Protein AF-A0A7S7MQL4-F1 (afdb_monomer)

Sequence (119 aa):
MITKLHKVVTVTSASINPPYIQEAVGTVIHLTAVVNGGTYVVDAYEGMEEGDLLTVFYKSSIDEWKAFYVVSASDVGRPIIFMLPAEAFVLGAASARYMITSPSGNVVQSPVAEYEVIR

Nearest PDB structures (foldseek):
  6go1-assembly2_B  TM=6.105E-01  e=5.737E-03  Bacillus anthracis
  4hd5-assembly1_A  TM=5.637E-01  e=1.113E-02  Bacillus cereus ATCC 14579
  4v33-assembly2_B  TM=5.419E-01  e=2.158E-02  Bacillus anthracis
  2xwx-assembly1_B  TM=5.432E-01  e=1.829E-02  Vibrio cholerae
  7tw1-assembly1_E  TM=5.301E-01  e=3.053E-01  Homo sapiens

Solvent-accessible surface area (backbone atoms only — not comparable to full-atom values): 6820 Å² total; per-residue (Å²): 136,83,82,80,75,79,70,80,73,78,68,76,72,72,88,49,68,44,36,49,54,73,67,35,64,84,49,34,34,40,51,81,66,26,73,88,17,44,42,40,37,38,69,53,47,88,86,59,48,63,53,24,32,39,40,41,40,39,35,33,78,88,52,70,51,73,51,76,49,70,38,44,75,90,42,54,84,39,63,49,77,45,81,44,59,39,84,65,71,44,76,41,56,31,38,30,32,39,32,41,33,38,81,89,66,54,72,49,71,40,48,74,32,64,34,40,29,42,118

Secondary structure (DSSP, 8-state):
---------------PPPPEETT-BTTEEEGGG-BTBEEEEE---TT--TT-EEEEEEE-SS-EEEEEEEPPTTTTTS-EEEEEPGGG--SEEEEEEEEEE-TT--EEEPPPEEEEEE-

Structure (mmCIF, N/CA/C/O backbone):
data_AF-A0A7S7MQL4-F1
#
_entry.id   AF-A0A7S7MQL4-F1
#
loop_
_atom_site.group_PDB
_atom_site.id
_atom_site.type_symbol
_atom_site.label_atom_id
_atom_site.label_alt_id
_atom_site.label_comp_id
_atom_site.label_asym_id
_atom_site.label_entity_id
_atom_site.label_seq_id
_atom_site.pdbx_PDB_ins_code
_atom_site.Cartn_x
_atom_site.Cartn_y
_atom_site.Cartn_z
_atom_site.occupancy
_atom_site.B_iso_or_equiv
_atom_site.auth_seq_id
_atom_site.auth_comp_id
_atom_site.auth_asym_id
_atom_site.auth_atom_id
_atom_site.pdbx_PDB_model_num
ATOM 1 N N . MET A 1 1 ? 7.569 1.245 48.666 1.00 40.66 1 MET A N 1
ATOM 2 C CA . MET A 1 1 ? 7.535 1.840 47.311 1.00 40.66 1 MET A CA 1
ATOM 3 C C . MET A 1 1 ? 7.015 0.769 46.369 1.00 40.66 1 MET A C 1
ATOM 5 O O . MET A 1 1 ? 7.570 -0.319 46.379 1.00 40.66 1 MET A O 1
ATOM 9 N N . ILE A 1 2 ? 5.907 1.012 45.669 1.00 40.97 2 ILE A N 1
ATOM 10 C CA . ILE A 1 2 ? 5.251 0.004 44.823 1.00 40.97 2 ILE A CA 1
ATOM 11 C C . ILE A 1 2 ? 5.621 0.329 43.376 1.00 40.97 2 ILE A C 1
ATOM 13 O O . ILE A 1 2 ? 5.168 1.333 42.832 1.00 40.97 2 ILE A O 1
ATOM 17 N N . THR A 1 3 ? 6.499 -0.469 42.775 1.00 36.72 3 THR A N 1
ATOM 18 C CA . THR A 1 3 ? 6.892 -0.305 41.374 1.00 36.72 3 THR A CA 1
ATOM 19 C C . THR A 1 3 ? 5.737 -0.770 40.498 1.00 36.72 3 THR A C 1
ATOM 21 O O . THR A 1 3 ? 5.444 -1.962 40.415 1.00 36.72 3 THR A O 1
ATOM 24 N N . LYS A 1 4 ? 5.053 0.179 39.857 1.00 45.44 4 LYS A N 1
ATOM 25 C CA . LYS A 1 4 ? 4.067 -0.098 38.814 1.00 45.44 4 LYS A CA 1
ATOM 26 C C . LYS A 1 4 ? 4.826 -0.695 37.626 1.00 45.44 4 LYS A C 1
ATOM 28 O O . LYS A 1 4 ? 5.481 0.031 36.884 1.00 45.44 4 LYS A O 1
ATOM 33 N N . LEU A 1 5 ? 4.796 -2.021 37.482 1.00 48.53 5 LEU A N 1
ATOM 34 C CA . LEU A 1 5 ? 5.220 -2.664 36.242 1.00 48.53 5 LEU A CA 1
ATOM 35 C C . LEU A 1 5 ? 4.288 -2.153 35.141 1.00 48.53 5 LEU A C 1
ATOM 37 O O . LEU A 1 5 ? 3.105 -2.496 35.116 1.00 48.53 5 LEU A O 1
ATOM 41 N N . HIS A 1 6 ? 4.814 -1.353 34.217 1.00 49.03 6 HIS A N 1
ATOM 42 C CA . HIS A 1 6 ? 4.217 -1.246 32.894 1.00 49.03 6 HIS A CA 1
ATOM 43 C C . HIS A 1 6 ? 4.437 -2.606 32.239 1.00 49.03 6 HIS A C 1
ATOM 45 O O . HIS A 1 6 ? 5.474 -2.862 31.632 1.00 49.03 6 HIS A O 1
ATOM 51 N N . LYS A 1 7 ? 3.497 -3.529 32.461 1.00 44.84 7 LYS A N 1
ATOM 52 C CA . LYS A 1 7 ? 3.398 -4.738 31.659 1.00 44.84 7 LYS A CA 1
ATOM 53 C C . LYS A 1 7 ? 3.284 -4.232 30.228 1.00 44.84 7 LYS A C 1
ATOM 55 O O . LYS A 1 7 ? 2.271 -3.632 29.878 1.00 44.84 7 LYS A O 1
ATOM 60 N N . VAL A 1 8 ? 4.337 -4.417 29.437 1.00 44.66 8 VAL A N 1
ATOM 61 C CA . VAL A 1 8 ? 4.202 -4.412 27.986 1.00 44.66 8 VAL A CA 1
ATOM 62 C C . VAL A 1 8 ? 3.233 -5.553 27.728 1.00 44.66 8 VAL A C 1
ATOM 64 O O . VAL A 1 8 ? 3.590 -6.727 27.810 1.00 44.66 8 VAL A O 1
ATOM 67 N N . VAL A 1 9 ? 1.951 -5.216 27.608 1.00 41.72 9 VAL A N 1
ATOM 68 C CA . VAL A 1 9 ? 0.955 -6.162 27.147 1.00 41.72 9 VAL A CA 1
ATOM 69 C C . VAL A 1 9 ? 1.329 -6.345 25.693 1.00 41.72 9 VAL A C 1
ATOM 71 O O . VAL A 1 9 ? 1.042 -5.492 24.861 1.00 41.72 9 VAL A O 1
ATOM 74 N N . THR A 1 10 ? 2.064 -7.415 25.403 1.00 42.41 10 THR A N 1
ATOM 75 C CA . THR A 1 10 ? 2.115 -7.972 24.060 1.00 42.41 10 THR A CA 1
ATOM 76 C C . THR A 1 10 ? 0.683 -8.385 23.767 1.00 42.41 10 THR A C 1
ATOM 78 O O . THR A 1 10 ? 0.252 -9.477 24.132 1.00 42.41 10 THR A O 1
ATOM 81 N N . VAL A 1 11 ? -0.104 -7.435 23.262 1.00 41.97 11 VAL A N 1
ATOM 82 C CA . VAL A 1 11 ? -1.438 -7.706 22.754 1.00 41.97 11 VAL A CA 1
ATOM 83 C C . VAL A 1 11 ? -1.184 -8.674 21.618 1.00 41.97 11 VAL A C 1
ATOM 85 O O . VAL A 1 11 ? -0.427 -8.360 20.699 1.00 41.97 11 VAL A O 1
ATOM 88 N N . THR A 1 12 ? -1.669 -9.901 21.776 1.00 41.78 12 THR A N 1
ATOM 89 C CA . THR A 1 12 ? -1.564 -10.951 20.774 1.00 41.78 12 THR A CA 1
ATOM 90 C C . THR A 1 12 ? -1.990 -10.343 19.448 1.00 41.78 12 THR A C 1
ATOM 92 O O . THR A 1 12 ? -3.139 -9.935 19.312 1.00 41.78 12 THR A O 1
ATOM 95 N N . SER A 1 13 ? -1.020 -10.188 18.546 1.00 46.91 13 SER A N 1
ATOM 96 C CA . SER A 1 13 ? -1.185 -9.676 17.192 1.00 46.91 13 SER A CA 1
ATOM 97 C C . SER A 1 13 ? -2.464 -10.254 16.600 1.00 46.91 13 SER A C 1
ATOM 99 O O . SER A 1 13 ? -2.532 -11.464 16.372 1.00 46.91 13 SER A O 1
ATOM 101 N N . ALA A 1 14 ? -3.484 -9.416 16.395 1.00 54.78 14 ALA A N 1
ATOM 102 C CA . ALA A 1 14 ? -4.532 -9.762 15.453 1.00 54.78 14 ALA A CA 1
ATOM 103 C C . ALA A 1 14 ? -3.801 -10.051 14.140 1.00 54.78 14 ALA A C 1
ATOM 105 O O . ALA A 1 14 ? -2.985 -9.244 13.693 1.00 54.78 14 ALA A O 1
ATOM 106 N N . SER A 1 15 ? -3.990 -11.261 13.621 1.00 68.75 15 SER A N 1
ATOM 107 C CA . SER A 1 15 ? -3.293 -11.812 12.462 1.00 68.75 15 SER A CA 1
ATOM 108 C C . SER A 1 15 ? -3.699 -11.050 11.200 1.00 68.75 15 SER A C 1
ATOM 110 O O . SER A 1 15 ? -4.465 -11.553 10.383 1.00 68.75 15 SER A O 1
ATOM 112 N N . ILE A 1 16 ? -3.229 -9.814 11.060 1.00 89.69 16 ILE A N 1
ATOM 113 C CA . ILE A 1 16 ? -3.500 -8.987 9.895 1.00 89.69 16 ILE A CA 1
ATOM 114 C C . ILE A 1 16 ? -2.630 -9.445 8.724 1.00 89.69 16 ILE A C 1
ATOM 116 O O . ILE A 1 16 ? -1.452 -9.778 8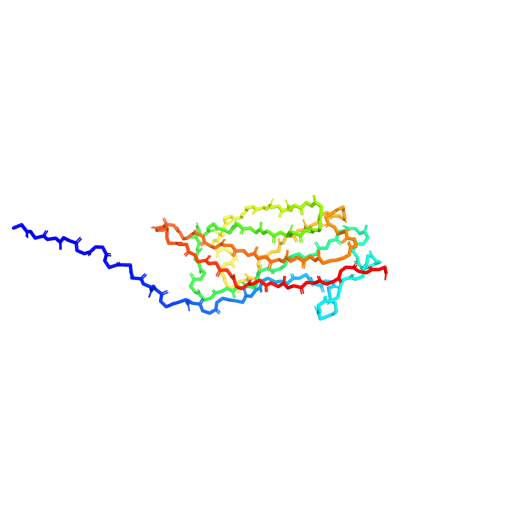.886 1.00 89.69 16 ILE A O 1
ATOM 120 N N . ASN A 1 17 ? -3.223 -9.475 7.536 1.00 94.50 17 ASN A N 1
ATOM 121 C CA . ASN A 1 17 ? -2.527 -9.874 6.319 1.00 94.50 17 ASN A CA 1
ATOM 122 C C . ASN A 1 17 ? -1.568 -8.763 5.864 1.00 94.50 17 ASN A C 1
ATOM 124 O O . ASN A 1 17 ? -1.833 -7.583 6.129 1.00 94.50 17 ASN A O 1
ATOM 128 N N . PRO A 1 18 ? -0.461 -9.099 5.175 1.00 97.06 18 PRO A N 1
ATOM 129 C CA . PRO A 1 18 ? 0.297 -8.089 4.456 1.00 97.06 18 PRO A CA 1
ATOM 130 C C . PRO A 1 18 ? -0.591 -7.421 3.391 1.00 97.06 18 PRO A C 1
ATOM 132 O O . PRO A 1 18 ? -1.573 -8.015 2.939 1.00 97.06 18 PRO A O 1
ATOM 135 N N . PRO A 1 19 ? -0.251 -6.197 2.971 1.00 98.31 19 PRO A N 1
ATOM 136 C CA . PRO A 1 19 ? -0.872 -5.599 1.796 1.00 98.31 19 PRO A CA 1
ATOM 137 C C . PRO A 1 19 ? -0.482 -6.375 0.534 1.00 98.31 19 PRO A C 1
ATOM 139 O O . PRO A 1 19 ? 0.466 -7.166 0.551 1.00 98.31 19 PRO A O 1
ATOM 142 N N . TYR A 1 20 ? -1.138 -6.078 -0.584 1.00 98.62 20 TYR A N 1
ATOM 143 C CA . TYR A 1 20 ? -0.680 -6.565 -1.879 1.00 98.62 20 TYR A CA 1
ATOM 144 C C . TYR A 1 20 ? -0.813 -5.537 -3.003 1.00 98.62 20 TYR A C 1
ATOM 146 O O . TYR A 1 20 ? -1.647 -4.637 -2.946 1.00 98.62 20 TYR A O 1
ATOM 154 N N . ILE A 1 21 ? 0.021 -5.682 -4.036 1.00 98.62 21 ILE A N 1
ATOM 155 C CA . ILE A 1 21 ? -0.126 -4.972 -5.311 1.00 98.62 21 ILE A CA 1
ATOM 156 C C . ILE A 1 21 ? -0.980 -5.833 -6.242 1.00 98.62 21 ILE A C 1
ATOM 158 O O . ILE A 1 21 ? -0.589 -6.954 -6.564 1.00 98.62 21 ILE A O 1
ATOM 162 N N . GLN A 1 22 ? -2.145 -5.336 -6.658 1.00 98.69 22 GLN A N 1
ATOM 163 C CA . GLN A 1 22 ? -3.124 -6.120 -7.425 1.00 98.69 22 GLN A CA 1
ATOM 164 C C . GLN A 1 22 ? -2.572 -6.622 -8.768 1.00 98.69 22 GLN A C 1
ATOM 166 O O . GLN A 1 22 ? -2.946 -7.696 -9.231 1.00 98.69 22 GLN A O 1
ATOM 171 N N . GLU A 1 23 ? -1.685 -5.849 -9.392 1.00 98.50 23 GLU A N 1
ATOM 172 C CA . GLU A 1 23 ? -1.064 -6.161 -10.681 1.00 98.50 23 GLU A CA 1
ATOM 173 C C . GLU A 1 23 ? 0.091 -7.173 -10.569 1.00 98.50 23 GLU A C 1
ATOM 175 O O . GLU A 1 23 ? 0.619 -7.616 -11.592 1.00 98.50 23 GLU A O 1
ATOM 180 N N . ALA A 1 24 ? 0.504 -7.547 -9.352 1.00 98.38 24 ALA A N 1
ATOM 181 C CA . ALA A 1 24 ? 1.567 -8.523 -9.148 1.00 98.38 24 ALA A CA 1
ATOM 182 C C . ALA A 1 24 ? 1.105 -9.948 -9.493 1.00 98.38 24 ALA A C 1
ATOM 184 O O . ALA A 1 24 ? 0.012 -10.386 -9.130 1.00 98.38 24 ALA A O 1
ATOM 185 N N . VAL A 1 25 ? 1.987 -10.722 -10.126 1.00 98.12 25 VAL A N 1
ATOM 186 C CA . VAL A 1 25 ? 1.819 -12.169 -10.304 1.00 98.12 25 VAL A CA 1
ATOM 187 C C . VAL A 1 25 ? 2.684 -12.867 -9.260 1.00 98.12 25 VAL A C 1
ATOM 189 O O . VAL A 1 25 ? 3.896 -13.016 -9.419 1.00 98.12 25 VAL A O 1
ATOM 192 N N . GLY A 1 26 ? 2.063 -13.256 -8.145 1.00 96.50 26 GLY A N 1
ATOM 193 C CA . GLY A 1 26 ? 2.792 -13.731 -6.970 1.00 96.50 26 GLY A CA 1
ATOM 194 C C . GLY A 1 26 ? 3.639 -12.605 -6.374 1.00 96.50 26 GLY A C 1
ATOM 195 O O . GLY A 1 26 ? 3.104 -11.585 -5.953 1.00 96.50 26 GLY A O 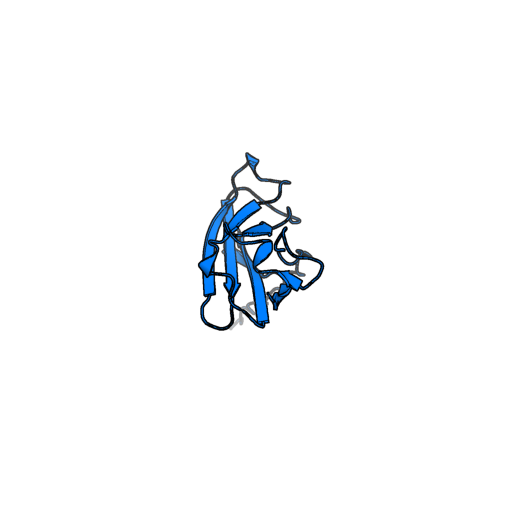1
ATOM 196 N N . THR A 1 27 ? 4.959 -12.780 -6.358 1.00 97.94 27 THR A N 1
ATOM 197 C CA . THR A 1 27 ? 5.918 -11.783 -5.850 1.00 97.94 27 THR A CA 1
ATOM 198 C C . THR A 1 27 ? 6.587 -10.983 -6.969 1.00 97.94 27 THR A C 1
ATOM 200 O O . THR A 1 27 ? 7.627 -10.374 -6.746 1.00 97.94 27 THR A O 1
ATOM 203 N N . VAL A 1 28 ? 6.057 -11.013 -8.194 1.00 98.62 28 VAL A N 1
ATOM 204 C CA . VAL A 1 28 ? 6.671 -10.348 -9.352 1.00 98.62 28 VAL A CA 1
ATOM 205 C C . VAL A 1 28 ? 5.756 -9.252 -9.876 1.00 98.62 28 VAL A C 1
ATOM 207 O O . VAL A 1 28 ? 4.579 -9.496 -10.140 1.00 98.62 28 VAL A O 1
ATOM 210 N N . ILE A 1 29 ? 6.311 -8.057 -10.072 1.00 98.62 29 ILE A N 1
ATOM 211 C CA . ILE A 1 29 ? 5.628 -6.924 -10.703 1.00 98.62 29 ILE A CA 1
ATOM 212 C C . ILE A 1 29 ? 6.320 -6.641 -12.035 1.00 98.62 29 ILE A C 1
ATOM 214 O O . ILE A 1 29 ? 7.491 -6.271 -12.069 1.00 98.62 29 ILE A O 1
ATOM 218 N N . HIS A 1 30 ? 5.594 -6.790 -13.141 1.00 98.50 30 HIS A N 1
ATOM 219 C CA . HIS A 1 30 ? 6.081 -6.350 -14.447 1.00 98.50 30 HIS A CA 1
ATOM 220 C C . HIS A 1 30 ? 5.783 -4.864 -14.642 1.00 98.50 30 HIS A C 1
ATOM 222 O O . HIS A 1 30 ? 4.636 -4.442 -14.486 1.00 98.50 30 HIS A O 1
ATOM 228 N N . LEU A 1 31 ? 6.774 -4.076 -15.066 1.00 98.06 31 LEU A N 1
ATOM 229 C CA . LEU A 1 31 ? 6.584 -2.650 -15.358 1.00 98.06 31 LEU A CA 1
ATOM 230 C C . LEU A 1 31 ? 5.510 -2.407 -16.428 1.00 98.06 31 LEU A C 1
ATOM 232 O O . LEU A 1 31 ? 4.813 -1.396 -16.385 1.00 98.06 31 LEU A O 1
ATOM 236 N N . THR A 1 32 ? 5.312 -3.351 -17.352 1.00 98.19 32 THR A N 1
ATOM 237 C CA . THR A 1 32 ? 4.237 -3.282 -18.353 1.00 98.19 32 THR A CA 1
ATOM 238 C C . THR A 1 32 ? 2.832 -3.392 -17.753 1.00 98.19 32 THR A C 1
ATOM 240 O O . THR A 1 32 ? 1.875 -2.968 -18.396 1.00 98.19 32 THR A O 1
ATOM 243 N N . ALA A 1 33 ? 2.686 -3.956 -16.550 1.00 98.12 33 ALA A N 1
ATOM 244 C CA . ALA A 1 33 ? 1.402 -4.078 -15.857 1.00 98.12 33 ALA A CA 1
ATOM 245 C C . ALA A 1 33 ? 1.033 -2.813 -15.062 1.00 98.12 33 ALA A C 1
ATOM 247 O O . ALA A 1 33 ? -0.143 -2.582 -14.806 1.00 98.12 33 ALA A O 1
ATOM 248 N N . VAL A 1 34 ? 2.020 -1.974 -14.728 1.00 97.94 34 VAL A N 1
ATOM 249 C CA . VAL A 1 34 ? 1.862 -0.773 -13.885 1.00 97.94 34 VAL A CA 1
ATOM 250 C C . VAL A 1 34 ? 2.219 0.523 -14.621 1.00 97.94 34 VAL A C 1
ATOM 252 O O . VAL A 1 34 ? 2.611 1.519 -14.018 1.00 97.94 34 VAL A O 1
ATOM 255 N N . VAL A 1 35 ? 2.068 0.539 -15.951 1.00 97.62 35 VAL A N 1
ATOM 256 C CA . VAL A 1 35 ? 2.414 1.700 -16.802 1.00 97.62 35 VAL A CA 1
ATOM 257 C C . VAL A 1 35 ? 1.665 2.983 -16.429 1.00 97.62 35 VAL A C 1
ATOM 259 O O . VAL A 1 35 ? 2.159 4.074 -16.694 1.00 97.62 35 VAL A O 1
ATOM 262 N N . ASN A 1 36 ? 0.495 2.852 -15.801 1.00 96.94 36 ASN A N 1
ATOM 263 C CA . ASN A 1 36 ? -0.333 3.964 -15.329 1.00 96.94 36 ASN A CA 1
ATOM 264 C C . ASN A 1 36 ? -0.379 4.047 -13.792 1.00 96.94 36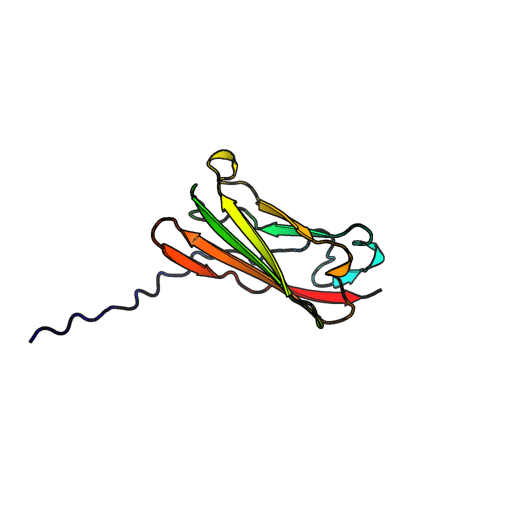 ASN A C 1
ATOM 266 O O . ASN A 1 36 ? -1.284 4.668 -13.237 1.00 96.94 36 ASN A O 1
ATOM 270 N N . GLY A 1 37 ? 0.567 3.400 -13.110 1.00 97.81 37 GLY A N 1
ATOM 271 C CA . GLY A 1 37 ? 0.512 3.154 -11.676 1.00 97.81 37 GLY A CA 1
ATOM 272 C C . GLY A 1 37 ? -0.001 1.756 -11.350 1.00 97.81 37 GLY A C 1
ATOM 273 O O . GLY A 1 37 ? -0.323 0.971 -12.242 1.00 97.81 37 GLY A O 1
ATOM 274 N N . GLY A 1 38 ? -0.052 1.455 -10.058 1.00 98.06 38 GLY A N 1
ATOM 275 C CA . GLY A 1 38 ? -0.507 0.169 -9.542 1.00 98.06 38 GLY A CA 1
ATOM 276 C C . GLY A 1 38 ? -1.405 0.340 -8.327 1.00 98.06 38 GLY A C 1
ATOM 277 O O . GLY A 1 38 ? -1.472 1.412 -7.719 1.00 98.06 38 GLY A O 1
ATOM 278 N N . THR A 1 39 ? -2.097 -0.732 -7.982 1.00 98.75 39 THR A N 1
ATOM 279 C CA . THR A 1 39 ? -3.148 -0.741 -6.974 1.00 98.75 39 THR A CA 1
ATOM 280 C C . THR A 1 39 ? -2.625 -1.402 -5.706 1.00 98.75 39 THR A C 1
ATOM 282 O O . THR A 1 39 ? -2.467 -2.621 -5.652 1.00 98.75 39 THR A O 1
ATOM 285 N N . TYR A 1 40 ? -2.370 -0.601 -4.673 1.00 98.69 40 TYR A N 1
ATOM 286 C CA . TYR A 1 40 ? -2.084 -1.088 -3.327 1.00 98.69 40 TYR A CA 1
ATOM 287 C C . TYR A 1 40 ? -3.394 -1.452 -2.637 1.00 98.69 40 TYR A C 1
ATOM 289 O O . TYR A 1 40 ? -4.279 -0.602 -2.507 1.00 98.69 40 TYR A O 1
ATOM 297 N N . VAL A 1 41 ? -3.495 -2.667 -2.118 1.00 98.75 41 VAL A N 1
ATOM 298 C CA . VAL A 1 41 ? -4.684 -3.125 -1.404 1.00 98.75 41 VAL A CA 1
ATOM 299 C C . VAL A 1 41 ? -4.325 -3.519 0.020 1.00 98.75 41 VAL A C 1
ATOM 301 O O . VAL A 1 41 ? -3.392 -4.288 0.261 1.00 98.75 41 VAL A O 1
ATOM 304 N N . VAL A 1 42 ? -5.091 -2.980 0.966 1.00 98.38 42 VAL A N 1
ATOM 305 C CA . VAL A 1 42 ? -5.178 -3.467 2.343 1.00 98.38 42 VAL A CA 1
ATOM 306 C C . VAL A 1 42 ? -6.527 -4.153 2.479 1.00 98.38 42 VAL A C 1
ATOM 308 O O . VAL A 1 42 ? -7.558 -3.486 2.404 1.00 98.38 42 VAL A O 1
ATOM 311 N N . ASP A 1 43 ? -6.534 -5.472 2.662 1.00 97.88 43 ASP A N 1
ATOM 312 C CA . ASP A 1 43 ? -7.770 -6.196 2.957 1.00 97.88 43 ASP A CA 1
ATOM 313 C C . ASP A 1 43 ? -8.405 -5.702 4.260 1.00 97.88 43 ASP A C 1
ATOM 315 O O . ASP A 1 43 ? -7.720 -5.220 5.168 1.00 97.88 43 ASP A O 1
ATOM 319 N N . ALA A 1 44 ? -9.724 -5.873 4.375 1.00 96.62 44 ALA A N 1
ATOM 320 C CA . ALA A 1 44 ? -10.398 -5.691 5.651 1.00 96.62 44 ALA A CA 1
ATOM 321 C C . ALA A 1 44 ? -9.742 -6.589 6.709 1.00 96.62 44 ALA A C 1
ATOM 323 O O . ALA A 1 44 ? -9.522 -7.781 6.479 1.00 96.62 44 ALA A O 1
ATOM 324 N N . TYR A 1 45 ? -9.441 -6.019 7.869 1.00 94.50 45 TYR A N 1
ATOM 325 C CA . TYR A 1 45 ? -8.762 -6.719 8.952 1.00 94.50 45 TYR A CA 1
ATOM 326 C C . TYR A 1 45 ? -9.686 -6.935 10.150 1.00 94.50 45 TYR A C 1
ATOM 328 O O . TYR A 1 45 ? -10.684 -6.239 10.348 1.00 94.50 45 TYR A O 1
ATOM 336 N N . GLU A 1 46 ? -9.359 -7.938 10.961 1.00 90.75 46 GLU A N 1
ATOM 337 C CA . GLU A 1 46 ? -10.091 -8.212 12.193 1.00 90.75 46 GLU A CA 1
ATOM 338 C C . GLU A 1 46 ? -9.965 -7.029 13.160 1.00 90.75 46 GLU A C 1
ATOM 340 O O . GLU A 1 46 ? -8.866 -6.541 13.419 1.00 90.75 46 GLU A O 1
ATOM 345 N N . GLY A 1 47 ? -11.099 -6.572 13.693 1.00 90.75 47 GLY A N 1
ATOM 346 C CA . GLY A 1 47 ? -11.142 -5.410 14.580 1.00 90.75 47 GLY A CA 1
ATOM 347 C C . GLY A 1 47 ? -11.053 -4.059 13.868 1.00 90.75 47 GLY A C 1
ATOM 348 O O . GLY A 1 47 ? -10.901 -3.059 14.556 1.00 90.75 47 GLY A O 1
ATOM 349 N N . MET A 1 48 ? -11.164 -4.017 12.534 1.00 95.12 48 MET A N 1
ATOM 350 C CA . MET A 1 48 ? -11.284 -2.768 11.777 1.00 95.12 48 MET A CA 1
ATOM 351 C C . MET A 1 48 ? -12.442 -1.921 12.297 1.00 95.12 48 MET A C 1
ATOM 353 O O . MET A 1 48 ? -13.596 -2.358 12.283 1.00 95.12 48 MET A O 1
ATOM 357 N N . GLU A 1 49 ? -12.126 -0.704 12.726 1.00 95.69 49 GLU A N 1
ATOM 358 C CA . GLU A 1 49 ? -13.093 0.237 13.277 1.00 95.69 49 GLU A CA 1
ATOM 359 C C . GLU A 1 49 ? -12.973 1.620 12.634 1.00 95.69 49 GLU A C 1
ATOM 361 O O . GLU A 1 49 ? -11.926 2.033 12.134 1.00 95.69 49 GLU A O 1
ATOM 366 N N . GLU A 1 50 ? -14.088 2.349 12.624 1.00 97.94 50 GLU A N 1
ATOM 367 C CA . GLU A 1 50 ? -14.092 3.743 12.196 1.00 97.94 50 GLU A CA 1
ATOM 368 C C . GLU A 1 50 ? -13.121 4.568 13.054 1.00 97.94 50 GLU A C 1
ATOM 370 O O . GLU A 1 50 ? -13.112 4.486 14.282 1.00 97.94 50 GLU A O 1
ATOM 375 N N . GLY A 1 51 ? -12.323 5.404 12.392 1.00 97.88 51 GLY A N 1
ATOM 376 C CA . GLY A 1 51 ? -11.309 6.241 13.020 1.00 97.88 51 GLY A CA 1
ATOM 377 C C . GLY A 1 51 ? -9.923 5.602 13.095 1.00 97.88 51 GLY A C 1
ATOM 378 O O . GLY A 1 51 ? -8.976 6.310 13.443 1.00 97.88 51 GLY A O 1
ATOM 379 N N . ASP A 1 52 ? -9.768 4.325 12.731 1.00 98.38 52 ASP A N 1
ATOM 380 C CA . ASP A 1 52 ? -8.446 3.733 12.524 1.00 98.38 52 ASP A CA 1
ATOM 381 C C . ASP A 1 52 ? -7.648 4.559 11.505 1.00 98.38 52 ASP A C 1
ATOM 383 O O . ASP A 1 52 ? -8.123 4.872 10.412 1.00 98.38 52 ASP A O 1
ATOM 387 N N . LEU A 1 53 ? -6.405 4.897 11.845 1.00 98.50 53 LEU A N 1
ATOM 388 C CA . LEU A 1 53 ? -5.470 5.534 10.926 1.00 98.50 53 LEU A CA 1
ATOM 389 C C . LEU A 1 53 ? -4.556 4.478 10.306 1.00 98.50 53 LEU A C 1
ATOM 391 O O . LEU A 1 53 ? -3.643 3.964 10.959 1.00 98.50 53 LEU A O 1
ATOM 395 N N . LEU A 1 54 ? -4.750 4.220 9.017 1.00 98.38 54 LEU A N 1
ATOM 396 C CA . LEU A 1 54 ? -3.807 3.477 8.196 1.00 98.38 54 LEU A CA 1
ATOM 397 C C . LEU A 1 54 ? -2.656 4.382 7.767 1.00 98.38 54 LEU A C 1
ATOM 399 O O . LEU A 1 54 ? -2.856 5.453 7.195 1.00 98.38 54 LEU A O 1
ATOM 403 N N . THR A 1 55 ? -1.434 3.916 8.001 1.00 98.50 55 THR A N 1
ATOM 404 C CA . THR A 1 55 ? -0.219 4.446 7.379 1.00 98.50 55 THR A CA 1
ATOM 405 C C . THR A 1 55 ? 0.363 3.365 6.483 1.00 98.50 55 THR A C 1
ATOM 407 O O . THR A 1 55 ? 0.815 2.336 6.983 1.00 98.50 55 THR A O 1
ATOM 410 N N . VAL A 1 56 ? 0.346 3.584 5.172 1.00 98.31 56 VAL A N 1
ATOM 411 C CA . VAL A 1 56 ? 0.820 2.615 4.174 1.00 98.31 56 VAL A CA 1
ATOM 412 C C . VAL A 1 56 ? 2.181 3.021 3.628 1.00 98.31 56 VAL A C 1
ATOM 414 O O . VAL A 1 56 ? 2.479 4.211 3.511 1.00 98.31 56 VAL A O 1
ATOM 417 N N . PHE A 1 57 ? 2.998 2.024 3.299 1.00 98.56 57 PHE A N 1
ATOM 418 C CA . PHE A 1 57 ? 4.356 2.197 2.808 1.00 98.56 57 PHE A CA 1
ATOM 419 C C . PHE A 1 57 ? 4.599 1.264 1.627 1.00 98.56 57 PHE A C 1
ATOM 421 O O . PHE A 1 57 ? 4.330 0.064 1.714 1.00 9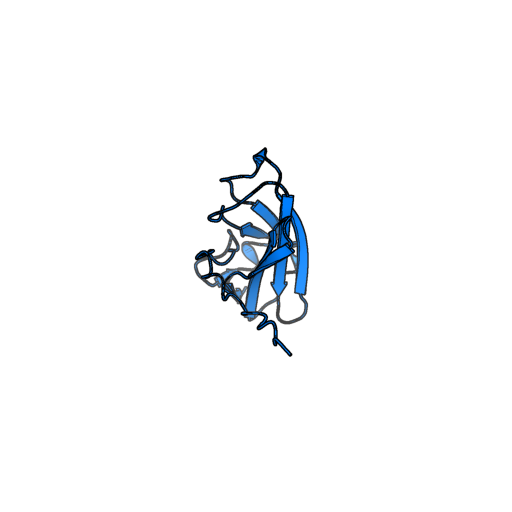8.56 57 PHE A O 1
ATOM 428 N N . TYR A 1 58 ? 5.184 1.808 0.567 1.00 98.69 58 TYR A N 1
ATOM 429 C CA . TYR A 1 58 ? 5.755 1.039 -0.526 1.00 98.69 58 TYR A CA 1
ATOM 430 C C . TYR A 1 58 ? 7.188 1.498 -0.752 1.00 98.69 58 TYR A C 1
ATOM 432 O O . TYR A 1 58 ? 7.435 2.649 -1.107 1.00 98.69 58 TYR A O 1
ATOM 440 N N . LYS A 1 59 ? 8.140 0.604 -0.517 1.00 98.56 59 LYS A N 1
ATOM 441 C CA . LYS A 1 59 ? 9.565 0.883 -0.613 1.00 98.56 59 LYS A CA 1
ATOM 442 C C . LYS A 1 59 ? 10.131 0.237 -1.866 1.00 98.56 59 LYS A C 1
ATOM 444 O O . LYS A 1 59 ? 10.013 -0.968 -2.042 1.00 98.56 59 LYS A O 1
ATOM 449 N N . SER A 1 60 ? 10.785 1.037 -2.693 1.00 97.56 60 SER A N 1
ATOM 450 C CA . SER A 1 60 ? 11.617 0.582 -3.803 1.00 97.56 60 SER A CA 1
ATOM 451 C C . SER A 1 60 ? 13.101 0.650 -3.420 1.00 97.56 60 SER A C 1
ATOM 453 O O . SER A 1 60 ? 13.467 1.001 -2.294 1.00 97.56 60 SER A O 1
ATOM 455 N N . SER A 1 61 ? 13.980 0.344 -4.373 1.00 91.44 61 SER A N 1
ATOM 456 C CA . SER A 1 61 ? 15.429 0.469 -4.201 1.00 91.44 61 SER A CA 1
ATOM 457 C C . SER A 1 61 ? 15.923 1.915 -4.058 1.00 91.44 61 SER A C 1
ATOM 459 O O . SER A 1 61 ? 17.016 2.119 -3.526 1.00 91.44 61 SER A O 1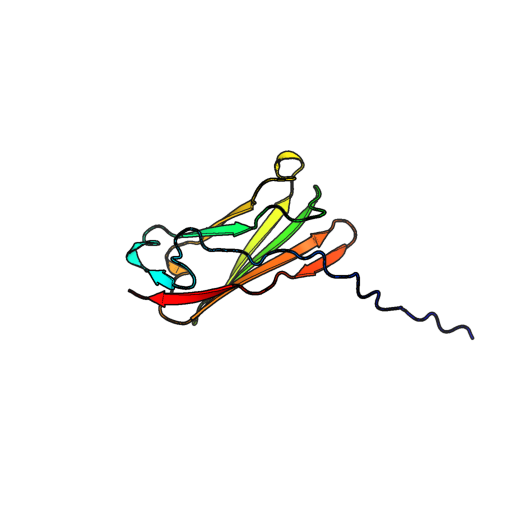
ATOM 461 N N . ILE A 1 62 ? 15.145 2.912 -4.499 1.00 92.81 62 ILE A N 1
ATOM 462 C CA . ILE A 1 62 ? 15.574 4.322 -4.527 1.00 92.81 62 ILE A CA 1
ATOM 463 C C . ILE A 1 62 ? 14.721 5.260 -3.670 1.00 92.81 62 ILE A C 1
ATOM 465 O O . ILE A 1 62 ? 15.200 6.336 -3.320 1.00 92.81 62 ILE A O 1
ATOM 469 N N . ASP A 1 63 ? 13.487 4.877 -3.334 1.00 94.31 63 ASP A N 1
ATOM 470 C CA . ASP A 1 63 ? 12.547 5.737 -2.606 1.00 94.31 63 ASP A CA 1
ATOM 471 C C . ASP A 1 63 ? 11.498 4.928 -1.820 1.00 94.31 63 ASP A C 1
ATOM 473 O O . ASP A 1 63 ? 11.289 3.739 -2.082 1.00 94.31 63 ASP A O 1
ATOM 477 N N . GLU A 1 64 ? 10.821 5.571 -0.868 1.00 97.19 64 GLU A N 1
ATOM 478 C CA . GLU A 1 64 ? 9.665 5.029 -0.148 1.00 97.19 64 GLU A CA 1
ATOM 479 C C . GLU A 1 64 ? 8.446 5.940 -0.337 1.00 97.19 64 GLU A C 1
ATOM 481 O O . GLU A 1 64 ? 8.379 7.055 0.182 1.00 97.19 64 GLU A O 1
ATOM 486 N N . TRP A 1 65 ? 7.438 5.428 -1.040 1.00 97.75 65 TRP A N 1
ATOM 487 C CA . TRP A 1 65 ? 6.129 6.054 -1.125 1.00 97.75 65 TRP A CA 1
ATOM 488 C C . TRP A 1 65 ? 5.334 5.795 0.158 1.00 97.75 65 TRP A C 1
ATOM 490 O O . TRP A 1 65 ? 5.337 4.685 0.702 1.00 97.75 65 TRP A O 1
ATOM 500 N N . LYS A 1 66 ? 4.624 6.821 0.634 1.00 98.00 66 LYS A N 1
ATOM 501 C CA . LYS A 1 66 ? 3.847 6.778 1.873 1.00 98.00 66 LYS A CA 1
ATOM 502 C C . LYS A 1 66 ? 2.517 7.504 1.715 1.00 98.00 66 LYS A C 1
ATOM 504 O O . LYS A 1 66 ? 2.481 8.617 1.193 1.00 98.00 66 LYS A O 1
ATOM 509 N N . ALA A 1 67 ? 1.451 6.924 2.259 1.00 98.06 6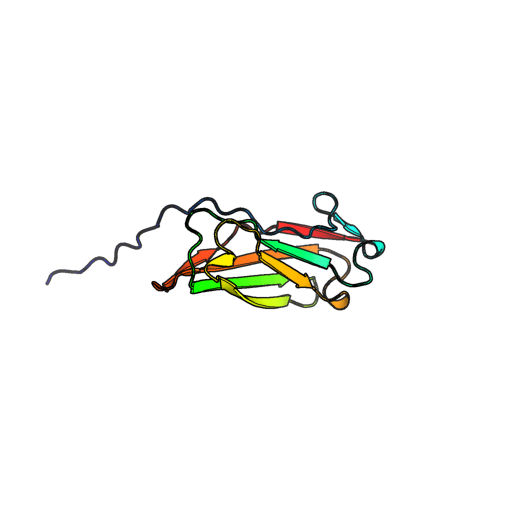7 ALA A N 1
ATOM 510 C CA . ALA A 1 67 ? 0.152 7.583 2.368 1.00 98.06 67 ALA A CA 1
ATOM 511 C C . ALA A 1 67 ? -0.530 7.301 3.709 1.00 98.06 67 ALA A C 1
ATOM 513 O O . ALA A 1 67 ? -0.145 6.400 4.461 1.00 98.06 67 ALA A O 1
ATOM 514 N N . PHE A 1 68 ? -1.549 8.106 3.996 1.00 98.06 68 PHE A N 1
ATOM 515 C CA . PHE A 1 68 ? -2.356 8.026 5.204 1.00 98.06 68 PHE A CA 1
ATOM 516 C C . PHE A 1 68 ? -3.830 7.944 4.830 1.00 98.06 68 PHE A C 1
ATOM 518 O O . PHE A 1 68 ? -4.262 8.609 3.887 1.00 98.06 68 PHE A O 1
ATOM 525 N N . TYR A 1 69 ? -4.596 7.168 5.586 1.00 98.44 69 TYR A N 1
ATOM 526 C CA . TYR A 1 69 ? -6.035 7.050 5.398 1.00 98.44 69 TYR A CA 1
ATOM 527 C C . TYR A 1 69 ? -6.732 6.829 6.733 1.00 98.44 69 TYR A C 1
ATOM 529 O O . TYR A 1 69 ? -6.299 5.989 7.517 1.00 98.44 69 TYR A O 1
ATOM 537 N N . VAL A 1 70 ? -7.800 7.582 6.986 1.00 98.56 70 VAL A N 1
ATOM 538 C CA . VAL A 1 70 ? -8.650 7.384 8.163 1.00 98.56 70 VAL A CA 1
ATOM 539 C C . VAL A 1 70 ? -9.844 6.546 7.735 1.00 98.56 70 VAL A C 1
ATOM 541 O O . VAL A 1 70 ? -10.587 6.958 6.846 1.00 98.56 70 VAL A O 1
ATOM 544 N N . VAL A 1 71 ? -10.012 5.387 8.364 1.00 98.44 71 VAL A N 1
ATOM 545 C CA . VAL A 1 71 ? -11.124 4.468 8.119 1.00 98.44 71 VAL A CA 1
ATOM 546 C C . VAL A 1 71 ? -12.436 5.151 8.497 1.00 98.44 71 VAL A C 1
ATOM 548 O O . VAL A 1 71 ? -12.593 5.638 9.616 1.00 98.44 71 VAL A O 1
ATOM 551 N N . SER A 1 72 ? -13.389 5.188 7.572 1.00 98.31 72 SER A N 1
ATOM 552 C CA . SER A 1 72 ? -14.754 5.651 7.830 1.00 98.31 72 SER A CA 1
ATOM 553 C C . SER A 1 72 ? -15.677 4.486 8.195 1.00 98.31 72 SER A C 1
ATOM 555 O O . SER A 1 72 ? -15.378 3.324 7.910 1.00 98.31 72 SER A O 1
ATOM 557 N N . ALA A 1 73 ? -16.860 4.779 8.746 1.00 97.44 73 ALA A N 1
ATOM 558 C CA . ALA A 1 73 ? -17.878 3.752 8.993 1.00 97.44 73 ALA A CA 1
ATOM 559 C C . ALA A 1 73 ? -18.236 2.923 7.742 1.00 97.44 73 ALA A C 1
ATOM 561 O O . ALA A 1 73 ? -18.533 1.734 7.854 1.00 97.44 73 ALA A O 1
ATOM 562 N N . SER A 1 74 ? -18.213 3.526 6.545 1.00 97.62 74 SER A N 1
ATOM 563 C CA . SER A 1 74 ? -18.541 2.826 5.293 1.00 97.62 74 SER A CA 1
ATOM 564 C C . SER A 1 74 ? -17.453 1.877 4.798 1.00 97.62 74 SER A C 1
ATOM 566 O O . SER A 1 74 ? -17.736 1.043 3.933 1.00 97.62 74 SER A O 1
ATOM 568 N N . ASP A 1 75 ? -16.242 1.994 5.334 1.00 98.12 75 ASP A N 1
ATOM 569 C CA . ASP A 1 75 ? -15.109 1.163 4.942 1.00 98.12 75 ASP A CA 1
ATOM 570 C C . ASP A 1 75 ? -15.007 -0.116 5.772 1.00 98.12 75 ASP A C 1
ATOM 572 O O . ASP A 1 75 ? -14.365 -1.073 5.348 1.00 98.12 75 ASP A O 1
ATOM 576 N N . VAL A 1 76 ? -15.639 -0.161 6.948 1.00 97.00 76 VAL A N 1
ATOM 577 C CA . VAL A 1 76 ? -15.558 -1.315 7.848 1.00 97.00 76 VAL A CA 1
ATOM 578 C C . VAL A 1 76 ? -16.026 -2.584 7.129 1.00 97.00 76 VAL A C 1
ATOM 580 O O . VAL A 1 76 ? -17.130 -2.655 6.581 1.00 97.00 76 VAL A O 1
ATOM 583 N N . GLY A 1 77 ? -15.161 -3.603 7.132 1.00 95.94 77 GLY A N 1
ATOM 584 C CA . GLY A 1 77 ? -15.395 -4.869 6.432 1.00 95.94 77 GLY A CA 1
ATOM 585 C C . GLY A 1 77 ? -15.121 -4.822 4.924 1.00 95.94 77 GLY A C 1
ATOM 586 O O . GLY A 1 77 ? -15.489 -5.762 4.218 1.00 95.94 77 GLY A O 1
ATOM 587 N N . ARG A 1 78 ? -14.491 -3.755 4.415 1.00 98.19 78 ARG A N 1
ATOM 588 C CA . ARG A 1 78 ? -14.108 -3.592 3.005 1.00 98.19 78 ARG A CA 1
ATOM 589 C C . ARG A 1 78 ? -12.604 -3.335 2.864 1.00 98.19 78 ARG A C 1
ATOM 591 O O . ARG A 1 78 ? -11.994 -2.777 3.774 1.00 98.19 78 ARG A O 1
ATOM 598 N N . PRO A 1 79 ? -12.000 -3.725 1.730 1.00 98.19 79 PRO A N 1
ATOM 599 C CA . PRO A 1 79 ? -10.612 -3.390 1.456 1.00 98.19 79 PRO A CA 1
ATOM 600 C C . PRO A 1 79 ? -10.435 -1.879 1.257 1.00 98.19 79 PRO A C 1
ATOM 602 O O . PRO A 1 79 ? -11.268 -1.225 0.623 1.00 98.19 79 PRO A O 1
ATOM 605 N N . ILE A 1 80 ? -9.314 -1.349 1.745 1.00 98.50 80 ILE A N 1
ATOM 606 C CA . ILE A 1 80 ? -8.862 0.017 1.472 1.00 98.50 80 ILE A CA 1
ATOM 607 C C . ILE A 1 80 ? -7.874 -0.022 0.312 1.00 98.50 80 ILE A C 1
ATOM 609 O O . ILE A 1 80 ? -6.913 -0.795 0.317 1.00 98.50 80 ILE A O 1
ATOM 613 N N . ILE A 1 81 ? -8.107 0.833 -0.680 1.00 98.44 81 ILE A N 1
ATOM 614 C CA . ILE A 1 81 ? -7.361 0.841 -1.936 1.00 98.44 81 ILE A CA 1
ATOM 615 C C . ILE A 1 81 ? -6.610 2.163 -2.079 1.00 98.44 81 ILE A C 1
ATOM 617 O O . ILE A 1 81 ? -7.191 3.235 -1.910 1.00 98.44 81 ILE A O 1
ATOM 621 N N . PHE A 1 82 ? -5.334 2.082 -2.450 1.00 98.44 82 PHE A N 1
ATOM 622 C CA . PHE A 1 82 ? -4.515 3.236 -2.803 1.00 98.44 82 PHE A CA 1
ATOM 623 C C . PHE A 1 82 ? -3.943 3.069 -4.205 1.00 98.44 82 PHE A C 1
ATOM 625 O O . PHE A 1 82 ? -3.518 1.983 -4.594 1.00 98.44 82 PHE A O 1
ATOM 632 N N . MET A 1 83 ? -3.874 4.173 -4.942 1.00 98.06 83 MET A N 1
ATOM 633 C CA . MET A 1 83 ? -3.163 4.223 -6.215 1.00 98.06 83 MET A CA 1
ATOM 634 C C . MET A 1 83 ? -1.717 4.640 -5.961 1.00 98.06 83 MET A C 1
ATOM 636 O O . MET A 1 83 ? -1.474 5.750 -5.481 1.00 98.06 83 MET A O 1
ATOM 640 N N . LEU A 1 84 ? -0.763 3.7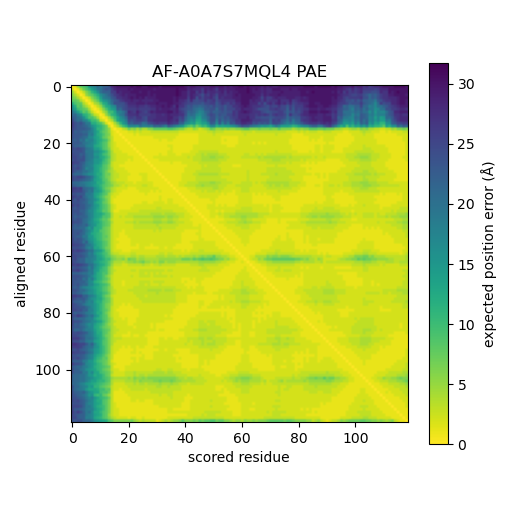74 -6.303 1.00 97.81 84 LEU A N 1
ATOM 641 C CA . LEU A 1 84 ? 0.632 4.182 -6.423 1.00 97.81 84 LEU A CA 1
ATOM 642 C C . LEU A 1 84 ? 0.861 4.790 -7.801 1.00 97.81 84 LEU A C 1
ATOM 644 O O . LEU A 1 84 ? 0.398 4.226 -8.798 1.00 97.81 84 LEU A O 1
ATOM 648 N N . PRO A 1 85 ? 1.623 5.884 -7.888 1.00 97.44 85 PRO A N 1
ATOM 649 C CA . PRO A 1 85 ? 2.000 6.433 -9.174 1.00 97.44 85 PRO A CA 1
ATOM 650 C C . PRO A 1 85 ? 3.052 5.535 -9.857 1.00 97.44 85 PRO A C 1
ATOM 652 O O . PRO A 1 85 ? 3.783 4.799 -9.191 1.00 97.44 85 PRO A O 1
ATOM 655 N N . ALA A 1 86 ? 3.120 5.566 -11.192 1.00 97.19 86 ALA A N 1
ATOM 656 C CA . ALA A 1 86 ? 3.972 4.664 -11.980 1.00 97.19 86 ALA A CA 1
ATOM 657 C C . ALA A 1 86 ? 5.463 4.777 -11.608 1.00 97.19 86 ALA A C 1
ATOM 659 O O . ALA A 1 86 ? 6.185 3.783 -11.584 1.00 97.19 86 ALA A O 1
ATOM 660 N N . GLU A 1 87 ? 5.915 5.980 -11.260 1.00 96.50 87 GLU A N 1
ATOM 661 C CA . GLU A 1 87 ? 7.288 6.274 -10.849 1.00 96.50 87 GLU A CA 1
ATOM 662 C C . GLU A 1 87 ? 7.715 5.602 -9.536 1.00 96.50 87 GLU A C 1
ATOM 664 O O . GLU A 1 87 ? 8.913 5.493 -9.281 1.00 96.50 87 GLU A O 1
ATOM 669 N N . ALA A 1 88 ? 6.773 5.110 -8.723 1.00 97.19 88 ALA A N 1
ATOM 670 C CA . ALA A 1 88 ? 7.106 4.335 -7.530 1.00 97.19 88 ALA A CA 1
ATOM 671 C C . ALA A 1 88 ? 7.694 2.954 -7.885 1.00 97.19 88 ALA A C 1
ATOM 673 O O . ALA A 1 88 ? 8.420 2.363 -7.083 1.00 97.19 88 AL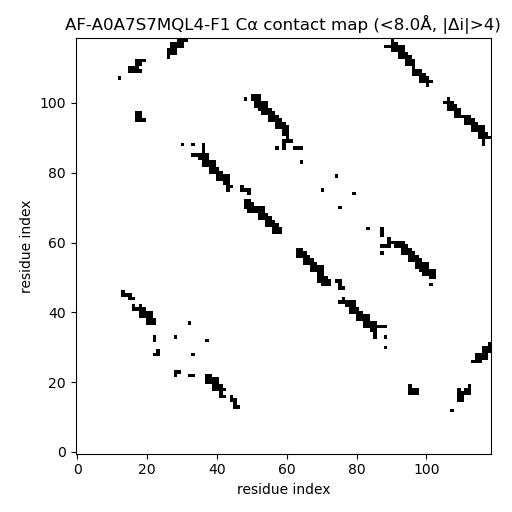A A O 1
ATOM 674 N N . PHE A 1 89 ? 7.404 2.430 -9.081 1.00 97.69 89 PHE A N 1
ATOM 675 C CA . PHE A 1 89 ? 7.847 1.110 -9.521 1.00 97.69 89 PHE A CA 1
ATOM 676 C C . PHE A 1 89 ? 9.202 1.197 -10.222 1.00 97.69 89 PHE A C 1
ATOM 678 O O . PHE A 1 89 ? 9.319 1.576 -11.386 1.00 97.69 89 PHE A O 1
ATOM 685 N N . VAL A 1 90 ? 10.245 0.805 -9.497 1.00 97.62 90 VAL A N 1
ATOM 686 C CA . VAL A 1 90 ? 11.638 0.841 -9.953 1.00 97.62 90 VAL A CA 1
ATOM 687 C C . VAL A 1 90 ? 12.183 -0.577 -9.972 1.00 97.62 90 VAL A C 1
ATOM 689 O O . VAL A 1 90 ? 11.910 -1.339 -9.052 1.00 97.62 90 VAL A O 1
ATOM 692 N N . LEU A 1 91 ? 12.948 -0.923 -11.014 1.00 98.12 91 LEU A N 1
ATOM 693 C CA . LEU A 1 91 ? 13.520 -2.262 -11.185 1.00 98.12 91 LEU A CA 1
ATOM 694 C C . LEU A 1 91 ? 14.285 -2.736 -9.938 1.00 98.12 91 LEU A C 1
ATOM 696 O O . LEU A 1 91 ? 15.057 -1.977 -9.341 1.00 98.12 91 LEU A O 1
ATOM 700 N N . GLY A 1 92 ? 14.126 -4.022 -9.629 1.00 98.00 92 GLY A N 1
ATOM 701 C CA . GLY A 1 92 ? 14.730 -4.692 -8.481 1.00 98.00 92 GLY A CA 1
ATOM 702 C C . GLY A 1 92 ? 13.748 -4.915 -7.333 1.00 98.00 92 GLY A C 1
ATOM 703 O O . GLY A 1 92 ? 12.531 -4.878 -7.512 1.00 98.00 92 GLY A O 1
ATOM 704 N N . ALA A 1 93 ? 14.298 -5.141 -6.141 1.00 98.25 93 ALA A N 1
ATOM 705 C CA . ALA A 1 93 ? 13.511 -5.454 -4.959 1.00 98.25 93 ALA A CA 1
ATOM 706 C C . ALA A 1 93 ? 12.621 -4.279 -4.521 1.00 98.25 93 ALA A C 1
ATOM 708 O O . ALA A 1 93 ? 13.060 -3.123 -4.468 1.00 98.25 93 ALA A O 1
ATOM 709 N N . ALA A 1 94 ? 11.391 -4.604 -4.139 1.00 98.56 94 ALA A N 1
ATOM 710 C CA . ALA A 1 94 ? 10.439 -3.684 -3.540 1.00 98.56 94 ALA A CA 1
ATOM 711 C C . ALA A 1 94 ? 9.664 -4.366 -2.408 1.00 98.56 94 ALA A C 1
ATOM 713 O O . ALA A 1 94 ? 9.546 -5.587 -2.375 1.00 98.56 94 ALA A O 1
ATOM 714 N N . SER A 1 95 ? 9.107 -3.586 -1.486 1.00 98.62 95 SER A N 1
ATOM 715 C CA . SER A 1 95 ? 8.290 -4.122 -0.401 1.00 98.62 95 SER A CA 1
ATOM 716 C C . SER A 1 95 ? 7.134 -3.218 -0.005 1.00 98.62 95 SER A C 1
ATOM 718 O O . SER A 1 95 ? 7.198 -1.996 -0.126 1.00 98.62 95 SER A O 1
ATOM 720 N N . ALA A 1 96 ? 6.062 -3.829 0.489 1.00 98.62 96 ALA A N 1
ATOM 721 C CA . ALA A 1 96 ? 4.841 -3.162 0.911 1.00 98.62 96 ALA A CA 1
ATOM 722 C C . ALA A 1 96 ? 4.488 -3.549 2.352 1.00 98.62 96 ALA A C 1
ATOM 724 O O . ALA A 1 96 ? 4.578 -4.717 2.740 1.00 98.62 96 ALA A O 1
ATOM 725 N N . ARG A 1 97 ? 4.081 -2.570 3.163 1.00 98.44 97 ARG A N 1
ATOM 726 C CA . ARG A 1 97 ? 3.609 -2.791 4.542 1.00 98.44 97 ARG A CA 1
ATOM 727 C C . ARG A 1 97 ? 2.702 -1.656 4.994 1.00 98.44 97 ARG A C 1
ATOM 729 O O . ARG A 1 97 ? 2.809 -0.537 4.498 1.00 98.44 97 ARG A O 1
ATOM 736 N N . TYR A 1 98 ? 1.882 -1.903 6.004 1.00 98.38 98 TYR A N 1
ATOM 737 C CA . TYR A 1 98 ? 1.096 -0.851 6.640 1.00 98.38 98 TYR A CA 1
ATOM 738 C C . TYR A 1 98 ? 1.111 -0.949 8.163 1.00 98.38 98 TYR A C 1
ATOM 740 O O . TYR A 1 98 ? 1.498 -1.956 8.758 1.00 98.38 98 TYR A O 1
ATOM 748 N N . MET A 1 99 ? 0.703 0.146 8.789 1.00 97.56 99 MET A N 1
ATOM 749 C CA . MET A 1 99 ? 0.446 0.244 10.216 1.00 97.56 99 MET A CA 1
ATOM 750 C C . MET A 1 99 ? -0.977 0.742 10.427 1.00 97.56 99 MET A C 1
ATOM 752 O O . MET A 1 99 ? -1.411 1.658 9.731 1.00 97.56 99 MET A O 1
ATOM 756 N N . ILE A 1 100 ? -1.664 0.173 11.408 1.00 97.69 100 ILE A N 1
ATOM 757 C CA . ILE A 1 100 ? -2.946 0.656 11.916 1.00 97.69 100 ILE A CA 1
ATOM 758 C C . ILE A 1 100 ? -2.667 1.351 13.242 1.00 97.69 100 ILE A C 1
ATOM 760 O O . ILE A 1 100 ? -2.025 0.772 14.117 1.00 97.69 100 ILE A O 1
ATOM 764 N N . THR A 1 101 ? -3.144 2.581 13.396 1.00 96.88 101 THR A N 1
ATOM 765 C CA . THR A 1 101 ? -3.223 3.258 14.693 1.00 96.88 101 THR A CA 1
ATOM 766 C C . THR A 1 101 ? -4.689 3.423 15.049 1.00 96.88 101 THR A C 1
ATOM 768 O O . THR A 1 101 ? -5.379 4.225 14.427 1.00 96.88 101 THR A O 1
ATOM 771 N N . SER A 1 102 ? -5.155 2.665 16.038 1.00 94.25 102 SER A N 1
ATOM 772 C CA . SER A 1 102 ? -6.536 2.775 16.521 1.00 94.25 102 SER A CA 1
ATOM 773 C C . SER A 1 102 ? -6.797 4.131 17.187 1.00 94.25 102 SER A C 1
ATOM 775 O O . SER A 1 102 ? -5.851 4.749 17.695 1.00 94.25 102 SER A O 1
ATOM 777 N N . PRO A 1 103 ? -8.062 4.575 17.301 1.00 93.88 103 PRO A N 1
ATOM 778 C CA . PRO A 1 103 ? -8.433 5.786 18.039 1.00 93.88 103 PRO A CA 1
ATOM 779 C C . PRO A 1 103 ? -7.929 5.812 19.490 1.00 93.88 103 PRO A C 1
ATOM 781 O O . PRO A 1 103 ? -7.653 6.873 20.048 1.00 93.88 103 PRO A O 1
ATOM 784 N N . SER A 1 104 ? -7.774 4.635 20.106 1.00 91.75 104 SER A N 1
ATOM 785 C CA . SER A 1 104 ? -7.227 4.481 21.462 1.00 91.75 104 SER A CA 1
ATOM 786 C C . SER A 1 104 ? -5.695 4.599 21.541 1.00 91.75 104 SER A C 1
ATOM 788 O O . SER A 1 104 ? -5.130 4.583 22.636 1.00 91.75 104 SER A O 1
ATOM 790 N N . GLY A 1 105 ? -5.018 4.732 20.397 1.00 90.06 105 GLY A N 1
ATOM 791 C CA . GLY A 1 105 ? -3.567 4.869 20.278 1.00 90.06 105 GLY A CA 1
ATOM 792 C C . GLY A 1 105 ? -2.807 3.544 20.188 1.00 90.06 105 GLY A C 1
ATOM 793 O O . GLY A 1 105 ? -1.578 3.559 20.131 1.00 90.06 105 GLY A O 1
ATOM 794 N N . ASN A 1 106 ? -3.497 2.397 20.161 1.00 90.75 106 ASN A N 1
ATOM 795 C CA . ASN A 1 106 ? -2.836 1.115 19.914 1.00 90.75 106 ASN A CA 1
ATOM 796 C C . ASN A 1 106 ? -2.341 1.054 18.471 1.00 90.75 106 ASN A C 1
ATOM 798 O O . ASN A 1 106 ? -3.088 1.392 17.553 1.00 90.75 106 ASN A O 1
ATOM 802 N N . VAL A 1 107 ? -1.106 0.588 18.293 1.00 93.19 107 VAL A N 1
ATOM 803 C CA . VAL A 1 107 ? -0.462 0.466 16.985 1.00 93.19 107 VAL A CA 1
ATOM 804 C C . VAL A 1 107 ? -0.231 -1.002 16.658 1.00 93.19 107 VAL A C 1
ATOM 806 O O . VAL A 1 107 ? 0.373 -1.728 17.450 1.00 93.19 107 VAL A O 1
ATOM 809 N N . VAL A 1 108 ? -0.667 -1.418 15.473 1.00 93.00 108 VAL A N 1
ATOM 810 C CA . VAL A 1 108 ? -0.420 -2.751 14.910 1.00 93.00 108 VAL A CA 1
ATOM 811 C C . VAL A 1 108 ? 0.285 -2.584 13.567 1.00 93.00 108 VAL A C 1
ATOM 813 O O . VAL A 1 108 ? -0.073 -1.709 12.784 1.00 93.00 108 VAL A O 1
ATOM 816 N N . GLN A 1 109 ? 1.300 -3.403 13.295 1.00 95.19 109 GLN A N 1
ATOM 817 C CA . GLN A 1 109 ? 2.024 -3.401 12.023 1.00 95.19 109 GLN A CA 1
ATOM 818 C C . GLN A 1 109 ? 1.749 -4.696 11.263 1.00 95.19 109 GLN A C 1
ATOM 820 O O . GLN A 1 109 ? 1.774 -5.776 11.856 1.00 95.19 109 GLN A O 1
ATOM 825 N N . SER A 1 110 ? 1.532 -4.589 9.954 1.00 96.06 110 SER A N 1
ATOM 826 C CA . SER A 1 110 ? 1.377 -5.753 9.090 1.00 96.06 110 SER A CA 1
ATOM 827 C C . SER A 1 110 ? 2.697 -6.517 8.923 1.00 96.06 110 SER A C 1
ATOM 829 O O . SER A 1 110 ? 3.785 -5.939 9.064 1.00 96.06 110 SER A O 1
ATOM 831 N N . PRO A 1 111 ? 2.640 -7.797 8.521 1.00 96.50 111 PRO A N 1
ATOM 832 C CA . PRO A 1 111 ? 3.753 -8.426 7.823 1.00 96.50 111 PRO A CA 1
ATOM 833 C C . PRO A 1 111 ? 4.158 -7.617 6.578 1.00 96.50 111 PRO A C 1
ATOM 835 O O . PRO A 1 111 ? 3.384 -6.800 6.067 1.00 96.50 111 PRO A O 1
ATOM 838 N N . VAL A 1 112 ? 5.377 -7.847 6.091 1.00 97.50 112 VAL A N 1
ATOM 839 C CA . VAL A 1 112 ? 5.902 -7.211 4.875 1.00 97.50 112 VAL A CA 1
ATOM 840 C C . VAL A 1 112 ? 5.617 -8.116 3.675 1.00 97.50 112 VAL A C 1
ATOM 842 O O . VAL A 1 112 ? 5.927 -9.306 3.724 1.00 97.50 112 VAL A O 1
ATOM 845 N N . ALA A 1 113 ? 5.039 -7.561 2.611 1.00 98.19 113 ALA A N 1
ATOM 846 C CA . ALA A 1 113 ? 5.006 -8.200 1.298 1.00 98.19 113 ALA A CA 1
ATOM 847 C C . ALA A 1 113 ? 6.259 -7.803 0.514 1.00 98.19 113 ALA A C 1
ATOM 849 O O . ALA A 1 113 ? 6.562 -6.617 0.406 1.00 98.19 113 ALA A O 1
ATOM 850 N N . GLU A 1 114 ? 6.972 -8.787 -0.024 1.00 98.44 114 GLU A N 1
ATOM 851 C CA . GLU A 1 114 ? 8.200 -8.597 -0.802 1.00 98.44 114 GLU A CA 1
ATOM 852 C C . GLU A 1 114 ? 7.926 -8.864 -2.285 1.00 98.44 114 GLU A C 1
ATOM 854 O O . GLU A 1 114 ? 7.211 -9.809 -2.640 1.00 98.44 114 GLU A O 1
ATOM 859 N N . TYR A 1 115 ? 8.526 -8.046 -3.144 1.00 98.69 115 TYR A N 1
ATOM 860 C CA . TYR A 1 115 ? 8.361 -8.079 -4.589 1.00 98.69 115 TYR A CA 1
ATOM 861 C C . TYR A 1 115 ? 9.699 -7.952 -5.313 1.00 98.69 115 TYR A C 1
ATOM 863 O O . TYR A 1 115 ? 10.625 -7.300 -4.836 1.00 98.69 115 TYR A O 1
ATOM 871 N N . GLU A 1 116 ? 9.751 -8.508 -6.518 1.00 98.56 116 GLU A N 1
ATOM 872 C CA . GLU A 1 116 ? 10.767 -8.206 -7.521 1.00 98.56 116 GLU A CA 1
ATOM 873 C C . GLU A 1 116 ? 10.098 -7.486 -8.699 1.00 98.56 116 GLU A C 1
ATOM 875 O O . GLU A 1 116 ? 9.174 -8.012 -9.330 1.00 98.56 116 GLU A O 1
ATOM 880 N N . VAL A 1 117 ? 10.557 -6.270 -8.991 1.00 98.44 117 VAL A N 1
ATOM 881 C CA . VAL A 1 117 ? 10.076 -5.461 -10.113 1.00 98.44 117 VAL A CA 1
ATOM 882 C C . VAL A 1 117 ? 10.954 -5.722 -11.331 1.00 98.44 117 VAL A C 1
ATOM 884 O O . VAL A 1 117 ? 12.153 -5.427 -11.333 1.00 98.44 117 VAL A O 1
ATOM 887 N N . ILE A 1 118 ? 10.346 -6.238 -12.394 1.00 98.25 118 ILE A N 1
ATOM 888 C CA . ILE A 1 118 ? 11.026 -6.607 -13.637 1.00 98.25 118 ILE A CA 1
ATOM 889 C C . ILE A 1 118 ? 10.411 -5.901 -14.845 1.00 98.25 118 ILE A C 1
ATOM 891 O O . ILE A 1 118 ? 9.375 -5.245 -14.750 1.00 98.25 118 ILE A O 1
ATOM 895 N N . ARG A 1 119 ? 11.082 -6.009 -15.994 1.00 95.62 119 ARG A N 1
ATOM 896 C CA . ARG A 1 119 ? 10.570 -5.470 -17.258 1.00 95.62 119 ARG A CA 1
ATOM 897 C C . ARG A 1 119 ? 9.386 -6.267 -17.794 1.00 95.62 119 ARG A C 1
ATOM 899 O O . ARG A 1 119 ? 9.347 -7.504 -17.599 1.00 95.62 119 ARG A O 1
#

Radius of gyration: 16.61 Å; Cα contacts (8 Å, |Δi|>4): 249; chains: 1; bounding box: 34×22×66 Å

pLDDT: mean 90.64, std 17.3, range [36.72, 98.75]

Foldseek 3Di:
DDDPPPPPPPPPAQQFAFKDWPQDDQQEHELVSQVAFIKIKGAAGPPDDFQKKKWKWKDDPPDIDIDIDGDHPVCHRGMDIDTGGSVSQDAAKMKIWMWIQHPVRDIHIHDIRIHGYH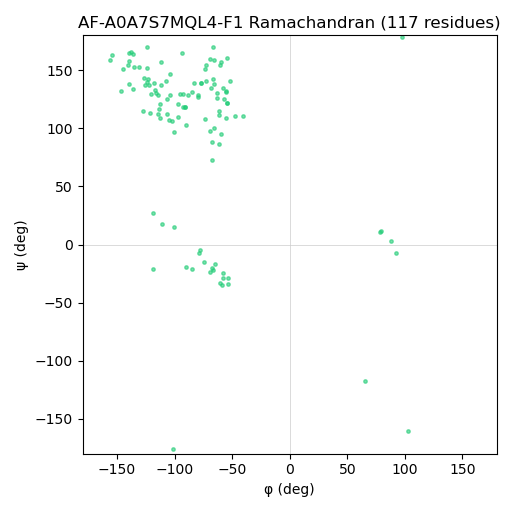D

Mean predicted aligned error: 6.28 Å